Protein AF-A0A1E3X563-F1 (afdb_monomer)

pLDDT: mean 79.22, std 15.55, range [35.78, 96.56]

Mean predicted aligned error: 8.64 Å

Nearest PDB structures (foldseek):
  4w9r-assembly1_A  TM=2.642E-01  e=2.451E+00  Capno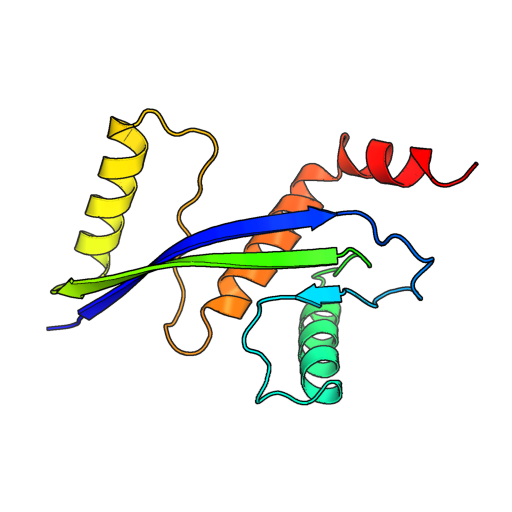cytophaga ochracea DSM 7271
  6xty-assembly1_2  TM=2.078E-01  e=5.716E+00  Homo sapiens
  6xtx-assembly1_2  TM=2.078E-01  e=7.917E+00  Homo sapiens

Foldseek 3Di:
DDKDKDWDWDKDKAADPDDDDFLAAAEAPPPCVVPDPVRVVVVSVVCVVVVQGDGRIYIHIDTPDMDMGPDDPVVVVVVVVVVCVVVVPPPDDDFDDDPVCVSVSVVSVVSVVCVVVPPPDVVVVVVVPPD

Sequence (131 aa):
MGDSVVRKGEVLVEKPSIILPPDSPQLEGFDFEDVSRHQQDMIINFLLVRGIGFPSLKYNNKTYSLDIFEGRLSKAIKKCSHELQKEENVTSGLVIGPEDCWQFSILIFVCMQILRSTDNDIKNLMNKGLK

Structure (mmCIF, N/CA/C/O backbone):
data_AF-A0A1E3X563-F1
#
_entry.id   AF-A0A1E3X563-F1
#
loop_
_atom_site.group_PDB
_atom_site.id
_atom_site.type_symbol
_atom_site.label_atom_id
_atom_site.label_alt_id
_atom_site.label_comp_id
_atom_site.label_asym_id
_atom_site.label_entity_id
_atom_site.label_seq_id
_atom_site.pdbx_PDB_ins_code
_atom_site.Cartn_x
_atom_site.Cartn_y
_atom_site.Cartn_z
_atom_site.occupancy
_atom_site.B_iso_or_equiv
_atom_site.auth_seq_id
_atom_site.auth_comp_id
_atom_site.auth_asym_id
_atom_site.auth_atom_id
_atom_site.pdbx_PDB_model_num
ATOM 1 N N . MET A 1 1 ? -19.766 -17.102 -7.256 1.00 52.06 1 MET A N 1
ATOM 2 C CA . MET A 1 1 ? -18.998 -17.195 -5.999 1.00 52.06 1 MET A CA 1
ATOM 3 C C . MET A 1 1 ? -17.649 -16.560 -6.261 1.00 52.06 1 MET A C 1
ATOM 5 O O . MET A 1 1 ? -17.271 -16.481 -7.421 1.00 52.06 1 MET A O 1
ATOM 9 N N . GLY A 1 2 ? -17.015 -15.998 -5.251 1.00 81.19 2 GLY A N 1
ATOM 10 C CA . GLY A 1 2 ? -15.723 -15.345 -5.388 1.00 81.19 2 GLY A CA 1
ATOM 11 C C . GLY A 1 2 ? -15.283 -14.968 -3.994 1.00 81.19 2 GLY A C 1
ATOM 12 O O . GLY A 1 2 ? -16.099 -14.403 -3.268 1.00 81.19 2 GLY A O 1
ATOM 13 N N . ASP A 1 3 ? -14.063 -15.338 -3.649 1.00 89.25 3 ASP A N 1
ATOM 14 C CA . ASP A 1 3 ? -13.454 -15.025 -2.366 1.00 89.25 3 ASP A CA 1
ATOM 15 C C . ASP A 1 3 ? -12.529 -13.826 -2.562 1.00 89.25 3 ASP A C 1
ATOM 17 O O . ASP A 1 3 ? -12.177 -13.461 -3.688 1.00 89.25 3 ASP A O 1
ATOM 21 N N . SER A 1 4 ? -12.222 -13.113 -1.489 1.00 93.12 4 SER A N 1
ATOM 22 C CA . SER A 1 4 ? -11.371 -11.927 -1.551 1.00 93.12 4 SER A CA 1
ATOM 23 C C . SER A 1 4 ? -10.383 -11.946 -0.405 1.00 93.12 4 SER A C 1
ATOM 25 O O . SER A 1 4 ? -10.775 -12.092 0.750 1.00 93.12 4 SER A O 1
ATOM 27 N N . VAL A 1 5 ? -9.106 -11.753 -0.716 1.00 94.75 5 VAL A N 1
ATOM 28 C CA . VAL A 1 5 ? -8.068 -11.655 0.307 1.00 94.75 5 VAL A CA 1
ATOM 29 C C . VAL A 1 5 ? -8.050 -10.242 0.879 1.00 94.75 5 VAL A C 1
ATOM 31 O O . VAL A 1 5 ? -7.893 -9.262 0.150 1.0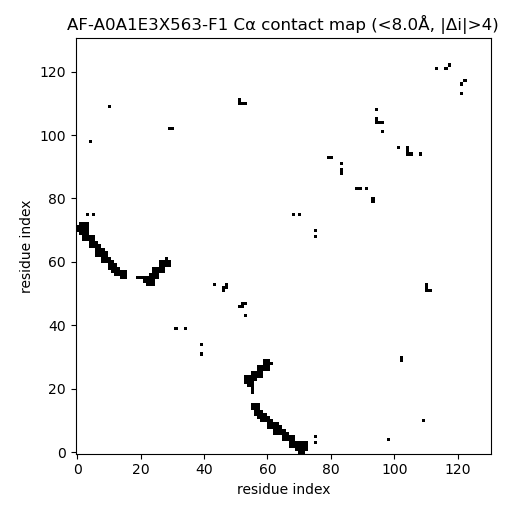0 94.75 5 VAL A O 1
ATOM 34 N N . VAL A 1 6 ? -8.193 -10.136 2.196 1.00 95.75 6 VAL A N 1
ATOM 35 C CA . VAL A 1 6 ? -8.126 -8.882 2.945 1.00 95.75 6 VAL A CA 1
ATOM 36 C C . VAL A 1 6 ? -6.820 -8.864 3.727 1.00 95.75 6 VAL A C 1
ATOM 38 O O . VAL A 1 6 ? -6.559 -9.746 4.540 1.00 95.75 6 VAL A O 1
ATOM 41 N N . ARG A 1 7 ? -5.993 -7.845 3.488 1.00 95.25 7 ARG A N 1
ATOM 42 C CA . ARG A 1 7 ? -4.720 -7.642 4.190 1.00 95.25 7 ARG A CA 1
ATOM 43 C C . ARG A 1 7 ? -4.809 -6.385 5.047 1.00 95.25 7 ARG A C 1
ATOM 45 O O . ARG A 1 7 ? -5.297 -5.360 4.572 1.00 95.25 7 ARG A O 1
ATOM 52 N N . LYS A 1 8 ? -4.339 -6.458 6.294 1.00 95.50 8 LYS A N 1
ATOM 53 C CA . LYS A 1 8 ? -4.145 -5.290 7.169 1.00 95.50 8 LYS A CA 1
ATOM 54 C C . LYS A 1 8 ? -2.652 -5.123 7.422 1.00 95.50 8 LYS A C 1
ATOM 56 O O . LYS A 1 8 ? -1.958 -6.105 7.679 1.00 95.50 8 LYS A O 1
ATOM 61 N N . GLY A 1 9 ? -2.159 -3.896 7.332 1.00 94.94 9 GLY A N 1
ATOM 62 C CA . GLY A 1 9 ? -0.731 -3.603 7.373 1.00 94.94 9 GLY A CA 1
ATOM 63 C C . GLY A 1 9 ? -0.446 -2.108 7.388 1.00 94.94 9 GLY A C 1
ATOM 64 O O . GLY A 1 9 ? -1.372 -1.296 7.413 1.00 94.94 9 GLY A O 1
ATOM 65 N N . GLU A 1 10 ? 0.834 -1.761 7.339 1.00 95.19 10 GLU A N 1
ATOM 66 C CA . GLU A 1 10 ? 1.306 -0.386 7.200 1.00 95.19 10 GLU A CA 1
ATOM 67 C C . GLU A 1 10 ? 2.429 -0.294 6.166 1.00 95.19 10 GLU A C 1
ATOM 69 O O . GLU A 1 10 ? 3.186 -1.245 5.963 1.00 95.19 10 GLU A O 1
ATOM 74 N N . VAL A 1 11 ? 2.564 0.884 5.558 1.00 93.56 11 VAL A N 1
ATOM 75 C CA . VAL A 1 11 ? 3.764 1.249 4.805 1.00 93.56 11 VAL A CA 1
ATOM 76 C C . VAL A 1 11 ? 4.374 2.479 5.446 1.00 93.56 11 VAL A C 1
ATOM 78 O O . VAL A 1 11 ? 3.770 3.553 5.442 1.00 93.56 11 VAL A O 1
ATOM 81 N N . LEU A 1 12 ? 5.583 2.320 5.972 1.00 91.50 12 LEU A N 1
ATOM 82 C CA . LEU A 1 12 ? 6.371 3.415 6.511 1.00 91.50 12 LEU A CA 1
ATOM 83 C C . LEU A 1 12 ? 7.292 3.961 5.415 1.00 91.50 12 LEU A C 1
ATOM 85 O O . LEU A 1 12 ? 8.028 3.200 4.785 1.00 91.50 12 LEU A O 1
ATOM 89 N N . VAL A 1 13 ? 7.235 5.275 5.185 1.00 88.69 13 VAL A N 1
ATOM 90 C CA . VAL A 1 13 ? 8.079 5.968 4.203 1.00 88.69 13 VAL A CA 1
ATOM 91 C C . VAL A 1 13 ? 9.024 6.917 4.919 1.00 88.69 13 VAL A C 1
ATOM 93 O O . VAL A 1 13 ? 8.588 7.839 5.607 1.00 88.69 13 VAL A O 1
ATOM 96 N N . GLU A 1 14 ? 10.322 6.715 4.727 1.00 86.69 14 GLU A N 1
ATOM 97 C CA . GLU A 1 14 ? 11.369 7.441 5.438 1.00 86.69 14 GLU A CA 1
ATOM 98 C C . GLU A 1 14 ? 12.462 7.937 4.497 1.00 86.69 14 GLU A C 1
ATOM 100 O O . GLU A 1 14 ? 12.676 7.424 3.395 1.00 86.69 14 GLU A O 1
ATOM 105 N N . LYS A 1 15 ? 13.203 8.945 4.958 1.00 81.00 15 LYS A N 1
ATOM 106 C CA . LYS A 1 15 ? 14.444 9.331 4.293 1.00 81.00 15 LYS A CA 1
ATOM 107 C C . LYS A 1 15 ? 15.499 8.239 4.488 1.00 81.00 15 LYS A C 1
ATOM 109 O O . LYS A 1 15 ? 15.661 7.757 5.609 1.00 81.00 15 LYS A O 1
ATOM 114 N N . PRO A 1 16 ? 16.261 7.892 3.443 1.00 73.81 16 PRO A N 1
ATOM 115 C CA . PRO A 1 16 ? 17.358 6.949 3.581 1.00 73.81 16 PRO A CA 1
ATOM 116 C C . PRO A 1 16 ? 18.475 7.551 4.447 1.00 73.81 16 PRO A C 1
ATOM 118 O O . PRO A 1 16 ? 18.771 8.742 4.362 1.00 73.81 16 PRO A O 1
ATOM 121 N N . SER A 1 17 ? 19.116 6.722 5.276 1.00 66.81 17 SER A N 1
ATOM 122 C CA . SER A 1 17 ? 20.233 7.142 6.143 1.00 66.81 17 SER A CA 1
ATOM 123 C C . SER A 1 17 ? 21.547 7.384 5.383 1.00 66.81 17 SER A C 1
ATOM 125 O O . SER A 1 17 ? 22.502 7.894 5.961 1.00 66.81 17 SER A O 1
ATOM 127 N N . ILE A 1 18 ? 21.605 7.018 4.099 1.00 70.62 18 ILE A N 1
ATOM 128 C CA . ILE A 1 18 ? 22.749 7.190 3.195 1.00 70.62 18 ILE A CA 1
ATOM 129 C C . ILE A 1 18 ? 22.254 7.941 1.953 1.00 70.62 18 ILE A C 1
ATOM 131 O O . ILE A 1 18 ? 21.118 7.736 1.525 1.00 70.62 18 ILE A O 1
ATOM 135 N N . ILE A 1 19 ? 23.093 8.806 1.373 1.00 65.44 19 ILE A N 1
ATOM 136 C CA . ILE A 1 19 ? 22.783 9.475 0.102 1.00 65.44 19 ILE A CA 1
ATOM 137 C C . ILE A 1 19 ? 22.638 8.403 -0.978 1.00 65.44 19 ILE A C 1
ATOM 139 O O . ILE A 1 19 ? 23.603 7.726 -1.332 1.00 65.44 19 ILE A O 1
ATOM 143 N N . LEU A 1 20 ? 21.420 8.254 -1.482 1.00 63.00 20 LEU A N 1
ATOM 144 C CA . LEU A 1 20 ? 21.108 7.353 -2.578 1.00 63.00 20 LEU A CA 1
ATOM 145 C C . LEU A 1 20 ? 21.263 8.087 -3.917 1.00 63.00 20 LEU A C 1
ATOM 147 O O . LEU A 1 20 ? 20.959 9.284 -3.989 1.00 63.00 20 LEU A O 1
ATOM 151 N N . PRO A 1 21 ? 21.698 7.398 -4.987 1.00 65.69 21 PRO A N 1
ATOM 152 C CA . PRO A 1 21 ? 21.556 7.917 -6.339 1.00 65.69 21 PRO A CA 1
ATOM 153 C C . PRO A 1 21 ? 20.104 8.355 -6.624 1.00 65.69 21 PRO A C 1
ATOM 155 O O . PRO A 1 21 ? 19.158 7.817 -6.027 1.00 65.69 21 PRO A O 1
ATOM 158 N N . PRO A 1 22 ? 19.889 9.321 -7.531 1.00 64.25 22 PRO A N 1
ATOM 159 C CA . PRO A 1 22 ? 18.550 9.628 -8.024 1.00 64.25 22 PRO A CA 1
ATOM 160 C C . PRO A 1 22 ? 17.837 8.352 -8.498 1.00 64.25 22 PRO A C 1
ATOM 162 O O . PRO A 1 22 ? 18.488 7.435 -8.995 1.00 64.25 22 PRO A O 1
ATOM 165 N N . ASP A 1 23 ? 16.521 8.293 -8.297 1.00 66.38 23 ASP A N 1
ATOM 166 C CA . ASP A 1 23 ? 15.649 7.209 -8.769 1.00 66.38 23 ASP A CA 1
ATOM 167 C C . ASP A 1 23 ? 15.985 5.805 -8.224 1.00 66.38 23 ASP A C 1
ATOM 169 O O . ASP A 1 23 ? 15.759 4.798 -8.890 1.00 66.38 23 ASP A O 1
ATOM 173 N N . SER A 1 24 ? 16.498 5.716 -6.989 1.00 73.62 24 SER A N 1
ATOM 174 C CA . SER A 1 24 ? 16.835 4.435 -6.338 1.00 73.62 24 SER A CA 1
ATOM 175 C C . SER A 1 24 ? 16.053 4.195 -5.034 1.00 73.62 24 SER A C 1
ATOM 177 O O . SER A 1 24 ? 16.622 4.221 -3.938 1.00 73.62 24 SER A O 1
ATOM 179 N N . PRO A 1 25 ? 14.725 3.975 -5.105 1.00 80.19 25 PRO A N 1
ATOM 180 C CA . PRO A 1 25 ? 13.918 3.681 -3.923 1.00 80.19 25 PRO A CA 1
ATOM 181 C C . PRO A 1 25 ? 14.350 2.362 -3.262 1.00 80.19 25 PRO A C 1
ATOM 183 O O . PRO A 1 25 ? 14.720 1.403 -3.936 1.00 80.19 25 PRO A O 1
ATOM 186 N N . GLN A 1 26 ? 14.281 2.302 -1.931 1.00 83.50 26 GLN A N 1
ATOM 187 C CA . GLN A 1 26 ? 14.542 1.076 -1.169 1.00 83.50 26 GLN A CA 1
ATOM 188 C C . GLN A 1 26 ? 13.208 0.451 -0.770 1.00 83.50 26 GLN A C 1
ATOM 190 O O . GLN A 1 26 ? 12.460 1.060 -0.007 1.00 83.50 26 GLN A O 1
ATOM 195 N N . LEU A 1 27 ? 12.903 -0.736 -1.295 1.00 85.00 27 LEU A N 1
ATOM 196 C CA . LEU A 1 27 ? 11.637 -1.436 -1.072 1.00 85.00 27 LEU A CA 1
ATOM 197 C C . LEU A 1 27 ? 11.875 -2.632 -0.139 1.00 85.00 27 LEU A C 1
ATOM 199 O O . LEU A 1 27 ? 12.364 -3.671 -0.568 1.00 85.00 27 LEU A O 1
ATOM 203 N N . GLU A 1 28 ? 11.547 -2.481 1.143 1.00 87.06 28 GLU A N 1
ATOM 204 C CA . GLU A 1 28 ? 11.633 -3.539 2.158 1.00 87.06 28 GLU A CA 1
ATOM 205 C C . GLU A 1 28 ? 10.244 -4.115 2.463 1.00 87.06 28 GLU A C 1
ATOM 207 O O . GLU A 1 28 ? 9.267 -3.369 2.554 1.00 87.06 28 GLU A O 1
ATOM 212 N N . GLY A 1 29 ? 10.146 -5.435 2.656 1.00 87.38 29 GLY A N 1
ATOM 213 C CA . GLY A 1 29 ? 8.877 -6.108 2.981 1.00 87.38 29 GLY A CA 1
ATOM 214 C C . GLY A 1 29 ? 7.862 -6.127 1.830 1.00 87.38 29 GLY A C 1
ATOM 215 O O . GLY A 1 29 ? 6.676 -6.407 2.016 1.00 87.38 29 GLY A O 1
ATOM 216 N N . PHE A 1 30 ? 8.319 -5.800 0.625 1.00 85.75 30 PHE A N 1
ATOM 217 C CA . PHE A 1 30 ? 7.622 -6.152 -0.596 1.00 85.75 30 PHE A CA 1
ATOM 218 C C . PHE A 1 30 ? 8.187 -7.488 -1.072 1.00 85.75 30 PHE A C 1
ATOM 220 O O . PHE A 1 30 ? 9.385 -7.590 -1.329 1.00 85.75 30 PHE A O 1
ATOM 227 N N . ASP A 1 31 ? 7.318 -8.483 -1.218 1.00 76.44 31 ASP A N 1
ATOM 228 C CA . ASP A 1 31 ? 7.631 -9.831 -1.708 1.00 76.44 31 ASP A CA 1
ATOM 229 C C . ASP A 1 31 ? 7.812 -9.818 -3.232 1.00 76.44 31 ASP A C 1
ATOM 231 O O . ASP A 1 31 ? 7.287 -10.639 -3.978 1.00 76.44 31 ASP A O 1
ATOM 235 N N . PHE A 1 32 ? 8.613 -8.870 -3.706 1.00 69.81 32 PHE A N 1
ATOM 236 C CA . PHE A 1 32 ? 9.222 -8.913 -5.023 1.00 69.81 32 PHE A CA 1
ATOM 237 C C . PHE A 1 32 ? 10.426 -9.869 -5.023 1.00 69.81 32 PHE A C 1
ATOM 239 O O . PHE A 1 32 ? 11.289 -9.737 -5.881 1.00 69.81 32 PHE A O 1
ATOM 246 N N . GLU A 1 33 ? 10.549 -10.781 -4.052 1.00 47.75 33 GLU A N 1
ATOM 247 C CA . GLU A 1 33 ? 11.733 -11.633 -3.878 1.00 47.75 33 GLU A CA 1
ATOM 248 C C . GLU A 1 33 ? 11.942 -12.618 -5.043 1.00 47.75 33 GLU A C 1
ATOM 250 O O . GLU A 1 33 ? 13.084 -12.938 -5.364 1.00 47.75 33 GLU A O 1
ATOM 255 N N . ASP A 1 34 ? 10.883 -12.977 -5.779 1.00 51.47 34 ASP A N 1
ATOM 256 C CA . ASP A 1 34 ? 10.978 -13.726 -7.048 1.00 51.47 34 ASP A CA 1
ATOM 257 C C . ASP A 1 34 ? 11.252 -12.829 -8.275 1.00 51.47 34 ASP A C 1
ATOM 259 O O . ASP A 1 34 ? 11.298 -13.284 -9.420 1.00 51.47 34 ASP A O 1
ATO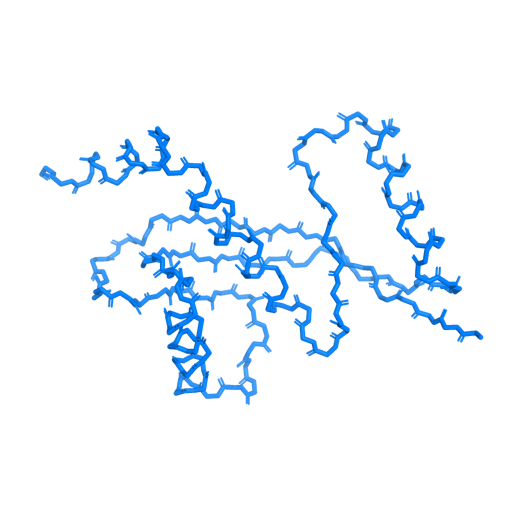M 263 N N . VAL A 1 35 ? 11.427 -11.527 -8.055 1.00 54.94 35 VAL A N 1
ATOM 264 C CA . VAL A 1 35 ? 11.513 -10.489 -9.080 1.00 54.94 35 VAL A CA 1
ATOM 265 C C . VAL A 1 35 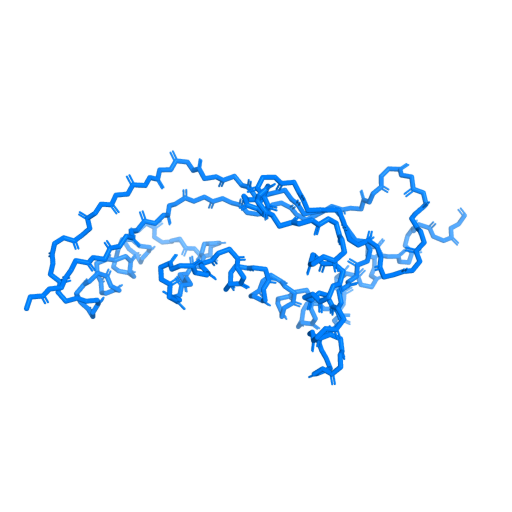? 12.907 -9.879 -8.973 1.00 54.94 35 VAL A C 1
ATOM 267 O O . VAL A 1 35 ? 13.228 -9.159 -8.028 1.00 54.94 35 VAL A O 1
ATOM 270 N N . SER A 1 36 ? 13.780 -10.199 -9.931 1.00 59.22 36 SER A N 1
ATOM 271 C CA . SER A 1 36 ? 15.173 -9.723 -9.910 1.00 59.22 36 SER A CA 1
ATOM 272 C C . SER A 1 36 ? 15.251 -8.196 -9.731 1.00 59.22 36 SER A C 1
ATOM 274 O O . SER A 1 36 ? 14.343 -7.474 -10.146 1.00 59.22 36 SER A O 1
ATOM 276 N N . ARG A 1 37 ? 16.359 -7.669 -9.183 1.00 63.44 37 ARG A N 1
ATOM 277 C CA . ARG A 1 37 ? 16.578 -6.210 -9.056 1.00 63.44 37 ARG A CA 1
ATOM 278 C C . ARG A 1 37 ? 16.309 -5.472 -10.380 1.00 63.44 37 ARG A C 1
ATOM 280 O O . ARG A 1 37 ? 15.651 -4.445 -10.388 1.00 63.44 37 ARG A O 1
ATOM 287 N N . HIS A 1 38 ? 16.689 -6.074 -11.508 1.00 61.91 38 HIS A N 1
ATOM 288 C CA . HIS A 1 38 ? 16.412 -5.561 -12.856 1.00 61.91 38 HIS A CA 1
ATOM 289 C C . HIS A 1 38 ? 14.927 -5.416 -13.193 1.00 61.91 38 HIS A C 1
ATOM 291 O O . HIS A 1 38 ? 14.533 -4.577 -13.996 1.00 61.91 38 HIS A O 1
AT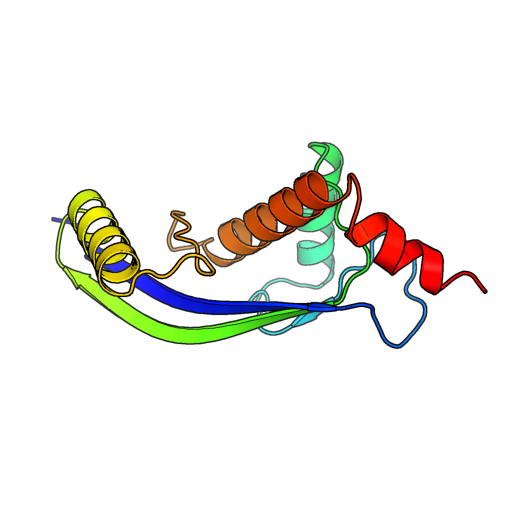OM 297 N N . GLN A 1 39 ? 14.101 -6.273 -12.623 1.00 63.91 39 GLN A N 1
ATOM 298 C CA . GLN A 1 39 ? 12.678 -6.345 -12.885 1.00 63.91 39 GLN A CA 1
ATOM 299 C C . GLN A 1 39 ? 11.935 -5.373 -11.954 1.00 63.91 39 GLN A C 1
ATOM 301 O O . GLN A 1 39 ? 11.021 -4.693 -12.412 1.00 63.91 39 GLN A O 1
ATOM 306 N N . GLN A 1 40 ? 12.429 -5.167 -10.725 1.00 67.38 40 GLN A N 1
ATOM 307 C CA . GLN A 1 40 ? 12.058 -4.016 -9.887 1.00 67.38 40 GLN A CA 1
ATOM 308 C C . GLN A 1 40 ? 12.398 -2.685 -10.582 1.00 67.38 40 GLN A C 1
ATOM 310 O O . GLN A 1 40 ? 11.526 -1.826 -10.712 1.00 67.38 40 GLN A O 1
ATOM 315 N N . ASP A 1 41 ? 13.612 -2.551 -11.128 1.00 70.94 41 ASP A N 1
ATOM 316 C CA . ASP A 1 41 ? 14.033 -1.380 -11.910 1.00 70.94 41 ASP A CA 1
ATOM 317 C C . ASP A 1 41 ? 13.151 -1.187 -13.154 1.00 70.94 41 ASP A C 1
ATOM 319 O O . ASP A 1 41 ? 12.766 -0.069 -13.487 1.00 70.94 41 ASP A O 1
ATOM 323 N N . MET A 1 42 ? 12.771 -2.273 -13.838 1.00 71.06 42 MET A N 1
ATOM 324 C CA . MET A 1 42 ? 11.844 -2.229 -14.973 1.00 71.06 42 MET A CA 1
ATOM 325 C C . MET A 1 42 ? 10.471 -1.694 -14.560 1.00 71.06 42 MET A C 1
ATOM 327 O O . MET A 1 42 ? 9.881 -0.907 -15.298 1.00 71.06 42 MET A O 1
ATOM 331 N N . ILE A 1 43 ? 9.961 -2.097 -13.396 1.00 71.50 43 ILE A N 1
ATOM 332 C CA . ILE A 1 43 ? 8.673 -1.628 -12.882 1.00 71.50 43 ILE A CA 1
ATOM 333 C C . ILE A 1 43 ? 8.745 -0.144 -12.523 1.00 71.50 43 ILE A C 1
ATOM 335 O O . ILE A 1 43 ? 7.868 0.623 -12.925 1.00 71.50 43 ILE A O 1
ATOM 339 N N . ILE A 1 44 ? 9.798 0.271 -11.817 1.00 72.62 44 ILE A N 1
ATOM 340 C CA . ILE A 1 44 ? 10.043 1.679 -11.490 1.00 72.62 44 ILE A CA 1
ATOM 341 C C . ILE A 1 44 ? 10.118 2.490 -12.787 1.00 72.62 44 ILE A C 1
ATOM 343 O O . ILE A 1 44 ? 9.371 3.451 -12.946 1.00 72.62 44 ILE A O 1
ATOM 347 N N . ASN A 1 45 ? 10.906 2.045 -13.768 1.00 72.88 45 ASN A N 1
ATOM 348 C CA . ASN A 1 45 ? 11.028 2.693 -15.074 1.00 72.88 45 ASN A CA 1
ATOM 349 C C . ASN A 1 45 ? 9.703 2.750 -15.843 1.00 72.88 45 ASN A C 1
ATOM 351 O O . ASN A 1 45 ? 9.370 3.777 -16.429 1.00 72.88 45 ASN A O 1
ATOM 355 N N . PHE A 1 46 ? 8.916 1.676 -15.835 1.00 73.56 46 PHE A N 1
ATOM 356 C CA . PHE A 1 46 ? 7.601 1.641 -16.473 1.00 73.56 46 PHE A CA 1
ATOM 357 C C . PHE A 1 46 ? 6.646 2.675 -15.874 1.00 73.56 46 PHE A C 1
ATOM 359 O O . PHE A 1 46 ? 5.906 3.341 -16.602 1.00 73.56 46 PHE A O 1
ATOM 366 N N . LEU A 1 47 ? 6.669 2.827 -14.552 1.00 71.00 47 LEU A N 1
ATOM 367 C CA . LEU A 1 47 ? 5.866 3.819 -13.854 1.00 71.00 47 LEU A CA 1
ATOM 368 C C . LEU A 1 47 ? 6.411 5.241 -14.086 1.00 71.00 47 LEU A C 1
ATOM 370 O O . LEU A 1 47 ? 5.621 6.141 -14.371 1.00 71.00 47 LEU A O 1
ATOM 374 N N . LEU A 1 48 ? 7.734 5.432 -14.109 1.00 70.06 48 LEU A N 1
ATOM 375 C CA . LEU A 1 48 ? 8.381 6.703 -14.462 1.00 70.06 48 LEU A CA 1
ATOM 376 C C . LEU A 1 48 ? 7.987 7.176 -15.868 1.00 70.06 48 LEU A C 1
ATOM 378 O O . LEU A 1 48 ? 7.581 8.325 -16.038 1.00 70.06 48 LEU A O 1
ATOM 382 N N . VAL A 1 49 ? 8.005 6.285 -16.866 1.00 71.88 49 VAL A N 1
ATOM 383 C CA . VAL A 1 49 ? 7.566 6.579 -18.247 1.00 71.88 49 VAL A CA 1
ATOM 384 C C . VAL A 1 49 ? 6.088 6.985 -18.307 1.00 71.88 49 VAL A C 1
ATOM 386 O O . VAL A 1 49 ? 5.676 7.727 -19.197 1.00 71.88 49 VAL A O 1
ATOM 389 N N . ARG A 1 50 ? 5.276 6.542 -17.343 1.00 67.25 50 ARG A N 1
ATOM 390 C CA . ARG A 1 50 ? 3.860 6.921 -17.195 1.00 67.25 50 ARG A CA 1
ATOM 391 C C . ARG A 1 50 ? 3.661 8.219 -16.402 1.00 67.25 50 ARG A C 1
ATOM 393 O O . ARG A 1 50 ? 2.521 8.572 -16.116 1.00 67.25 50 ARG A O 1
ATOM 400 N N . GLY A 1 51 ? 4.741 8.918 -16.051 1.00 66.94 51 GLY A N 1
ATOM 401 C CA . GLY A 1 51 ? 4.714 10.148 -15.258 1.00 66.94 51 GLY A CA 1
ATOM 402 C C . GLY A 1 51 ? 4.601 9.920 -13.749 1.00 66.94 51 GLY A C 1
ATOM 403 O O . GLY A 1 51 ? 4.344 10.869 -13.011 1.00 66.94 51 GLY A O 1
ATOM 404 N N . ILE A 1 52 ? 4.780 8.684 -13.272 1.00 68.31 52 ILE A N 1
ATOM 405 C CA . ILE A 1 52 ? 4.768 8.352 -11.845 1.00 68.31 52 ILE A CA 1
ATOM 406 C C . ILE A 1 52 ? 6.214 8.359 -11.342 1.00 68.31 52 ILE A C 1
ATOM 408 O O . ILE A 1 52 ? 6.955 7.398 -11.527 1.00 68.31 52 ILE A O 1
ATOM 412 N N . GLY A 1 53 ? 6.604 9.468 -10.710 1.00 67.19 53 GLY A N 1
ATOM 413 C CA . GLY A 1 53 ? 7.896 9.637 -10.042 1.00 67.19 53 GLY A CA 1
ATOM 414 C C . GLY A 1 53 ? 8.017 8.792 -8.773 1.00 67.19 53 GLY A C 1
ATOM 415 O O . GLY A 1 53 ? 7.164 8.899 -7.891 1.00 67.19 53 GLY A O 1
ATOM 416 N N . PHE A 1 54 ? 9.097 8.018 -8.649 1.00 71.12 54 PHE A N 1
ATOM 417 C CA . PHE A 1 54 ? 9.467 7.333 -7.408 1.00 71.12 54 PHE A CA 1
ATOM 418 C C . PHE A 1 54 ? 10.596 8.089 -6.711 1.00 71.12 54 PHE A C 1
ATOM 420 O O . PHE A 1 54 ? 11.746 7.979 -7.130 1.00 71.12 54 PHE A O 1
ATOM 427 N N . PRO A 1 55 ? 10.316 8.860 -5.647 1.00 72.25 55 PRO A N 1
ATOM 428 C CA . PRO A 1 55 ? 11.389 9.510 -4.916 1.00 72.25 55 PRO A CA 1
ATOM 429 C C . PRO A 1 55 ? 12.275 8.452 -4.245 1.00 72.25 55 PRO A C 1
ATOM 431 O O . PRO A 1 55 ? 11.758 7.443 -3.750 1.00 72.25 55 PRO A O 1
ATOM 434 N N . SER A 1 56 ? 13.590 8.712 -4.210 1.00 78.06 56 SER A N 1
ATOM 435 C CA . SER A 1 56 ? 14.613 7.897 -3.531 1.00 78.06 56 SER A CA 1
ATOM 436 C C . SER A 1 56 ? 14.417 7.917 -2.010 1.00 78.06 56 SER A C 1
ATOM 438 O O . SER A 1 56 ? 15.171 8.537 -1.258 1.00 78.06 56 SER A O 1
ATOM 440 N N . LEU A 1 57 ? 13.347 7.271 -1.563 1.00 83.81 57 LEU A N 1
ATOM 441 C CA . LEU A 1 57 ? 12.957 7.087 -0.175 1.00 83.81 57 LEU A CA 1
ATOM 442 C C . LEU A 1 57 ? 13.043 5.607 0.187 1.00 83.81 57 LEU A C 1
ATOM 444 O O . LEU A 1 57 ? 13.127 4.728 -0.677 1.00 83.81 57 LEU A O 1
ATOM 448 N N . LYS A 1 58 ? 13.027 5.348 1.488 1.00 85.81 58 LYS A N 1
ATOM 449 C CA . LYS A 1 58 ? 12.898 4.012 2.043 1.00 85.81 58 LYS A CA 1
ATOM 450 C C . LYS A 1 58 ? 11.423 3.722 2.289 1.00 85.81 58 LYS A C 1
ATOM 452 O O . LYS A 1 58 ? 10.767 4.487 2.985 1.00 85.81 58 LYS A O 1
ATOM 457 N N . TYR A 1 59 ? 10.925 2.629 1.727 1.00 88.06 59 TYR A N 1
ATOM 458 C CA . TYR A 1 59 ? 9.559 2.145 1.875 1.00 88.06 59 TYR A CA 1
ATOM 459 C C . TYR A 1 59 ? 9.618 0.801 2.588 1.00 88.06 59 TYR A C 1
ATOM 461 O O . TYR A 1 59 ? 10.228 -0.137 2.081 1.00 88.06 59 TYR A O 1
ATOM 469 N N . ASN A 1 60 ? 8.995 0.706 3.754 1.00 91.44 60 ASN A N 1
ATOM 470 C CA . ASN A 1 60 ? 8.937 -0.523 4.532 1.00 91.44 60 ASN A CA 1
ATOM 471 C C . ASN A 1 60 ? 7.477 -0.965 4.652 1.00 91.44 60 ASN A C 1
ATOM 473 O O . ASN A 1 60 ? 6.682 -0.312 5.328 1.00 91.44 60 ASN A O 1
ATOM 477 N N . ASN A 1 61 ? 7.128 -2.032 3.937 1.00 93.38 61 ASN A N 1
ATOM 478 C CA . ASN A 1 61 ? 5.797 -2.618 3.924 1.00 93.38 61 ASN A CA 1
ATOM 479 C C . ASN A 1 61 ? 5.711 -3.752 4.947 1.00 93.38 61 ASN A C 1
ATOM 481 O O . ASN A 1 61 ? 6.455 -4.727 4.872 1.00 93.38 61 ASN A O 1
ATOM 485 N N . LYS A 1 62 ? 4.769 -3.652 5.885 1.00 94.75 62 LYS A N 1
ATOM 486 C CA . LYS A 1 62 ? 4.517 -4.686 6.890 1.00 94.75 62 LYS A CA 1
ATOM 487 C C . LYS A 1 62 ? 3.075 -5.140 6.805 1.00 94.75 62 LYS A C 1
ATOM 489 O O . LYS A 1 62 ? 2.155 -4.336 6.932 1.00 94.75 62 LYS A O 1
ATOM 494 N N . THR A 1 63 ? 2.881 -6.445 6.661 1.00 93.56 63 THR A N 1
ATOM 495 C CA . THR A 1 63 ? 1.558 -7.068 6.764 1.00 93.56 63 THR A CA 1
ATOM 496 C C . THR A 1 63 ? 1.379 -7.624 8.172 1.00 93.56 63 THR A C 1
ATOM 498 O O . THR A 1 63 ? 2.206 -8.396 8.647 1.00 93.56 63 THR A O 1
ATOM 501 N N . TYR A 1 64 ? 0.300 -7.228 8.843 1.00 92.62 64 TYR A N 1
ATOM 502 C CA . TYR A 1 64 ? -0.041 -7.656 10.202 1.00 92.62 64 TYR A CA 1
ATOM 503 C C . TYR A 1 64 ? -0.991 -8.840 10.215 1.00 92.62 64 TYR A C 1
ATOM 505 O O . TYR A 1 64 ? -0.883 -9.724 11.061 1.00 92.62 64 TYR A O 1
ATOM 513 N N . SER A 1 65 ? -1.943 -8.846 9.285 1.00 94.31 65 SER A N 1
ATOM 514 C CA . SER A 1 65 ? -2.883 -9.943 9.132 1.00 94.31 65 SER A CA 1
ATOM 515 C C . SER A 1 65 ? -3.298 -10.125 7.680 1.00 94.31 65 SER A C 1
ATOM 517 O O . SER A 1 65 ? -3.318 -9.184 6.880 1.00 94.31 65 SER A O 1
ATOM 519 N N . LEU A 1 66 ? -3.643 -11.368 7.368 1.00 93.88 66 LEU A N 1
ATOM 520 C CA . LEU A 1 66 ? -4.214 -11.802 6.107 1.00 93.88 66 LEU A CA 1
ATOM 521 C C . LEU A 1 66 ? -5.444 -12.644 6.439 1.00 93.88 66 LEU A C 1
ATOM 523 O O . LEU A 1 66 ? -5.360 -13.563 7.250 1.00 93.88 66 LEU A O 1
ATOM 527 N N . ASP A 1 67 ? -6.571 -12.301 5.832 1.00 93.75 67 ASP A N 1
ATOM 528 C CA . ASP A 1 67 ? -7.853 -12.973 6.023 1.00 93.75 67 ASP A CA 1
ATOM 529 C C . ASP A 1 67 ? -8.509 -13.243 4.664 1.00 93.75 67 ASP A C 1
ATOM 531 O O . ASP A 1 67 ? -8.277 -12.516 3.692 1.00 93.75 67 ASP A O 1
ATOM 535 N N . ILE A 1 68 ? -9.335 -14.284 4.593 1.00 94.81 68 ILE A N 1
ATOM 536 C CA . ILE A 1 68 ? -10.115 -14.627 3.404 1.00 94.81 68 ILE A CA 1
ATOM 537 C C . ILE A 1 68 ? -11.565 -14.260 3.685 1.00 94.81 68 ILE A C 1
ATOM 539 O O . ILE A 1 68 ? -12.241 -14.848 4.525 1.00 94.81 68 ILE A O 1
ATOM 543 N N . PHE A 1 69 ? -12.064 -13.273 2.949 1.00 94.44 69 PHE A N 1
ATOM 544 C CA . PHE A 1 69 ? -13.468 -12.919 2.978 1.00 94.44 69 PHE A CA 1
ATOM 545 C C . PHE A 1 69 ? -14.233 -13.744 1.945 1.00 94.44 69 PHE A C 1
ATOM 547 O O . PHE A 1 69 ? -14.088 -13.540 0.738 1.00 94.44 69 PHE A O 1
ATOM 554 N N . GLU A 1 70 ? -15.095 -14.635 2.426 1.00 93.88 70 GLU A N 1
ATOM 555 C CA . GLU A 1 70 ? -15.992 -15.407 1.573 1.00 93.88 70 GLU A CA 1
ATOM 556 C C . GLU A 1 70 ? -17.133 -14.530 1.036 1.00 93.88 70 GLU A C 1
ATOM 558 O O . GLU A 1 70 ? -17.953 -13.966 1.773 1.00 93.88 70 GLU A O 1
ATOM 563 N N . GLY A 1 71 ? -17.224 -14.441 -0.290 1.00 91.88 71 GLY A N 1
ATOM 564 C CA . GLY A 1 71 ? -18.281 -13.720 -0.985 1.00 91.88 71 GLY A CA 1
ATOM 565 C C . GLY A 1 71 ? -17.806 -12.490 -1.753 1.00 91.88 71 GLY A C 1
ATOM 566 O O . GLY A 1 71 ? -16.646 -12.106 -1.770 1.00 91.88 71 GLY A O 1
ATOM 567 N N . ARG A 1 72 ? -18.758 -11.851 -2.445 1.00 92.38 72 ARG A N 1
ATOM 568 C CA . ARG A 1 72 ? -18.463 -10.808 -3.443 1.00 92.38 72 ARG A CA 1
ATOM 569 C C . ARG A 1 72 ? -17.555 -9.707 -2.878 1.00 92.38 72 ARG A C 1
ATOM 571 O O . ARG A 1 72 ? -17.876 -9.146 -1.833 1.00 92.38 72 ARG A O 1
ATOM 578 N N . LEU A 1 73 ? -16.563 -9.285 -3.664 1.00 93.00 73 LEU A N 1
ATOM 579 C CA . LEU A 1 73 ? -15.673 -8.150 -3.377 1.00 93.00 73 LEU A CA 1
ATOM 580 C C . LEU A 1 73 ? -16.418 -6.903 -2.869 1.00 93.00 73 LEU A C 1
ATOM 582 O O . LEU A 1 73 ? -15.994 -6.257 -1.918 1.00 93.00 73 LEU A O 1
ATOM 586 N N . SER A 1 74 ? -17.585 -6.587 -3.439 1.00 94.31 74 SER A N 1
ATOM 587 C CA . SER A 1 74 ? -18.396 -5.444 -2.997 1.00 94.31 74 SER A CA 1
ATOM 588 C C . SER A 1 74 ? -18.894 -5.554 -1.552 1.00 94.31 74 SER A C 1
ATOM 590 O O . SER A 1 74 ? -19.096 -4.532 -0.899 1.00 94.31 74 SER A O 1
ATOM 592 N N . LYS A 1 75 ? -19.093 -6.771 -1.035 1.00 95.19 75 LYS A N 1
ATOM 593 C CA . LYS A 1 75 ? -19.403 -7.008 0.380 1.00 95.19 75 LYS A CA 1
ATOM 594 C C . LYS A 1 75 ? -18.157 -6.867 1.254 1.00 95.19 75 LYS A C 1
ATOM 596 O O . LYS A 1 75 ? -18.276 -6.263 2.315 1.00 95.19 75 LYS A O 1
ATOM 601 N N . ALA A 1 76 ? -16.997 -7.341 0.794 1.00 95.06 76 ALA A N 1
ATOM 602 C CA . ALA A 1 76 ? -15.724 -7.151 1.493 1.00 95.06 76 ALA A CA 1
ATOM 603 C C . ALA A 1 76 ? -15.415 -5.655 1.669 1.00 95.06 76 ALA A C 1
ATOM 605 O O . ALA A 1 76 ? -15.215 -5.196 2.788 1.00 95.06 76 ALA A O 1
ATOM 606 N N . ILE A 1 77 ? -15.514 -4.874 0.585 1.00 95.94 77 ILE A N 1
ATOM 607 C CA . ILE A 1 77 ? -15.320 -3.415 0.602 1.00 95.94 77 ILE A CA 1
ATOM 608 C C . ILE A 1 77 ? -16.260 -2.761 1.617 1.00 95.94 77 ILE A C 1
ATOM 610 O O . ILE A 1 77 ? -15.810 -2.015 2.479 1.00 95.94 77 ILE A O 1
ATOM 614 N N . LYS A 1 78 ? -17.562 -3.078 1.562 1.00 96.44 78 LYS A N 1
ATOM 615 C CA . LYS A 1 78 ? -18.547 -2.528 2.505 1.00 96.44 78 LYS A CA 1
ATOM 616 C C . LYS A 1 78 ? -18.222 -2.877 3.956 1.00 96.44 78 LYS A C 1
ATOM 618 O O . LYS A 1 78 ? -18.343 -2.004 4.809 1.00 96.44 78 LYS A O 1
ATOM 623 N N . LYS A 1 79 ? -17.817 -4.121 4.233 1.00 95.62 79 LYS A N 1
ATOM 624 C CA . LYS A 1 79 ? -17.419 -4.561 5.576 1.00 95.62 79 LYS A CA 1
ATOM 625 C C . LYS A 1 79 ? -16.209 -3.764 6.066 1.00 95.62 79 LYS A C 1
ATOM 627 O O . LYS A 1 79 ? -16.299 -3.149 7.121 1.00 95.62 79 LYS A O 1
ATOM 632 N N . CYS A 1 80 ? -15.131 -3.704 5.284 1.00 95.12 80 CYS A N 1
ATOM 633 C CA . CYS A 1 80 ? -13.916 -2.977 5.658 1.00 95.12 80 CYS A CA 1
ATOM 634 C C . CYS A 1 80 ? -14.171 -1.475 5.844 1.00 95.12 80 CYS A C 1
ATOM 636 O O . CYS A 1 80 ? -13.724 -0.895 6.828 1.00 95.12 80 CYS A O 1
ATOM 638 N N . SER A 1 81 ? -14.931 -0.838 4.948 1.00 95.38 81 SER A N 1
ATOM 639 C CA . SER A 1 81 ? -15.301 0.573 5.103 1.00 95.38 81 SER A CA 1
ATOM 640 C C . SER A 1 81 ? -16.144 0.817 6.356 1.00 95.38 81 SER A C 1
ATOM 642 O O . SER A 1 81 ? -15.944 1.820 7.033 1.00 95.38 81 SER A O 1
ATOM 644 N N . HIS A 1 82 ? -17.069 -0.090 6.679 1.00 96.12 82 HIS A N 1
ATOM 645 C CA . HIS A 1 82 ? -17.882 0.020 7.887 1.00 96.12 82 HIS A CA 1
ATOM 646 C C . HIS A 1 82 ? -17.052 -0.159 9.166 1.00 96.12 82 HIS A C 1
ATOM 648 O O . HIS A 1 82 ? -17.273 0.572 10.125 1.00 96.12 82 HIS A O 1
ATOM 654 N N . GLU A 1 83 ? -16.084 -1.083 9.178 1.00 95.12 83 GLU A N 1
ATOM 655 C CA . GLU A 1 83 ? -15.132 -1.242 10.288 1.00 95.12 83 GLU A CA 1
ATOM 656 C C . GLU A 1 83 ? -14.350 0.055 10.534 1.00 95.12 83 GLU A C 1
ATOM 658 O O . GLU A 1 83 ? -14.377 0.574 11.647 1.00 95.12 83 GLU A O 1
ATOM 663 N N . LEU A 1 84 ? -13.764 0.642 9.483 1.00 94.69 84 LEU A N 1
ATOM 664 C CA . LEU A 1 84 ? -13.031 1.911 9.586 1.00 94.69 84 LEU A CA 1
ATOM 665 C C . LEU A 1 84 ? -13.913 3.058 10.104 1.00 94.69 84 LEU A C 1
ATOM 667 O O . LEU A 1 84 ? -13.481 3.834 10.950 1.00 94.69 84 LEU A O 1
ATOM 671 N N . GLN A 1 85 ? -15.158 3.156 9.626 1.00 95.00 85 GLN A N 1
ATOM 672 C CA . GLN A 1 85 ? -16.110 4.172 10.090 1.00 95.00 85 GLN A CA 1
ATOM 673 C C . GLN A 1 85 ? -16.496 3.980 11.557 1.00 95.00 85 GLN A C 1
ATOM 675 O O . GLN A 1 85 ? -16.565 4.952 12.302 1.00 95.00 85 GLN A O 1
ATOM 680 N N . LYS A 1 86 ? -16.754 2.736 11.972 1.00 96.56 86 LYS A N 1
ATOM 681 C CA . LYS A 1 86 ? -17.123 2.396 13.350 1.00 96.56 86 LYS A CA 1
ATOM 682 C C . LYS A 1 86 ? -15.995 2.706 14.335 1.00 96.56 86 LYS A C 1
ATOM 684 O O . LYS A 1 86 ? -16.269 3.072 15.471 1.00 96.56 86 LYS A O 1
ATOM 689 N N . GLU A 1 87 ? -14.751 2.539 13.903 1.00 96.00 87 GLU A N 1
ATOM 690 C CA . GLU A 1 87 ? -13.551 2.871 14.677 1.00 96.00 87 GLU A CA 1
ATOM 691 C C . GLU A 1 87 ? -13.201 4.369 14.633 1.00 96.00 87 GLU A C 1
ATOM 693 O O . GLU A 1 87 ? -12.197 4.763 15.218 1.00 96.00 87 GLU A O 1
ATOM 698 N N . GLU A 1 88 ? -13.988 5.197 13.928 1.00 92.88 88 GLU A N 1
ATOM 699 C CA . GLU A 1 88 ? -13.676 6.608 13.642 1.00 92.88 88 GLU A CA 1
ATOM 700 C C . GLU A 1 88 ? -12.252 6.790 13.075 1.00 92.88 88 GLU A C 1
ATOM 702 O O . GLU A 1 88 ? -11.566 7.788 13.307 1.00 92.88 88 GLU A O 1
ATOM 707 N N . ASN A 1 89 ? -11.786 5.798 12.313 1.00 90.44 89 ASN A N 1
ATOM 708 C CA . ASN A 1 89 ? -10.418 5.736 11.830 1.00 90.44 89 ASN A CA 1
ATOM 709 C C . ASN A 1 89 ? -10.239 6.658 10.617 1.00 90.44 89 ASN A C 1
ATOM 711 O O . ASN A 1 89 ? -10.669 6.353 9.505 1.00 90.44 89 ASN A O 1
ATOM 715 N N . VAL A 1 90 ? -9.575 7.792 10.848 1.00 88.69 90 VAL A N 1
ATOM 716 C CA . VAL A 1 90 ? -9.270 8.809 9.826 1.00 88.69 90 VAL A CA 1
ATOM 717 C C . VAL A 1 90 ? -7.854 8.702 9.251 1.00 88.69 90 VAL A C 1
ATOM 719 O O . VAL A 1 90 ? -7.494 9.468 8.360 1.00 88.69 90 VAL A O 1
ATOM 722 N N . THR A 1 91 ? -7.033 7.784 9.764 1.00 87.88 91 THR A N 1
ATOM 723 C CA . THR A 1 91 ? -5.609 7.657 9.405 1.00 87.88 91 THR A CA 1
ATOM 724 C C . THR A 1 91 ? -5.320 6.463 8.502 1.00 87.88 91 THR A C 1
ATOM 726 O O . THR A 1 91 ? -4.256 6.399 7.892 1.00 87.88 91 THR A O 1
ATOM 729 N N . SER A 1 92 ? -6.261 5.527 8.388 1.00 91.56 92 SER A N 1
ATOM 730 C CA . SER A 1 92 ? -6.136 4.326 7.564 1.00 91.56 92 SER A CA 1
ATOM 731 C C . SER A 1 92 ? -6.938 4.449 6.271 1.00 91.56 92 SER A C 1
ATOM 733 O O . SER A 1 92 ? -8.042 4.989 6.244 1.00 91.56 92 SER A O 1
ATOM 735 N N . GLY A 1 93 ? -6.380 3.919 5.184 1.00 90.62 93 GLY A N 1
ATOM 736 C CA . GLY A 1 93 ? -7.041 3.837 3.883 1.00 90.62 93 GLY A CA 1
ATOM 737 C C . GLY A 1 93 ? -7.426 2.406 3.515 1.00 90.62 93 GLY A C 1
ATOM 738 O O . GLY A 1 93 ? -6.869 1.444 4.038 1.00 90.62 93 GLY A O 1
ATOM 739 N N . LEU A 1 94 ? -8.354 2.272 2.567 1.00 94.62 94 LEU A N 1
ATOM 740 C CA . LEU A 1 94 ? -8.684 1.001 1.923 1.00 94.62 94 LEU A CA 1
ATOM 741 C C . LEU A 1 94 ? -8.217 1.043 0.464 1.00 94.62 94 LEU A C 1
ATOM 743 O O . LEU A 1 94 ? -8.688 1.875 -0.311 1.00 94.62 94 LEU A O 1
ATOM 747 N N . VAL A 1 95 ? -7.320 0.132 0.092 1.00 95.12 95 VAL A N 1
ATOM 748 C CA . VAL A 1 95 ? -6.830 -0.029 -1.285 1.00 95.12 95 VAL A CA 1
ATOM 749 C C . VAL A 1 95 ? -7.415 -1.311 -1.867 1.00 95.12 95 VAL A C 1
ATOM 751 O O . VAL A 1 95 ? -7.381 -2.360 -1.228 1.00 95.12 95 VAL A O 1
ATOM 754 N N . ILE A 1 96 ? -7.966 -1.223 -3.078 1.00 94.88 96 ILE A N 1
ATOM 755 C CA . ILE A 1 96 ? -8.544 -2.356 -3.809 1.00 94.88 96 ILE A CA 1
ATOM 756 C C . ILE A 1 96 ? -7.663 -2.609 -5.027 1.00 94.88 96 ILE A C 1
ATOM 758 O O . ILE A 1 96 ? -7.391 -1.684 -5.791 1.00 94.88 96 ILE A O 1
ATOM 762 N N . GLY A 1 97 ? -7.245 -3.855 -5.224 1.00 90.56 97 GLY A N 1
ATOM 763 C CA . GLY A 1 97 ? -6.409 -4.244 -6.352 1.00 90.56 97 GLY A CA 1
ATOM 764 C C . GLY A 1 97 ? -6.498 -5.741 -6.642 1.00 90.56 97 GLY A C 1
ATOM 765 O O . GLY A 1 97 ? -7.142 -6.471 -5.883 1.00 90.56 97 GLY A O 1
ATOM 766 N N . PRO A 1 98 ? -5.888 -6.201 -7.745 1.00 88.50 98 PRO A N 1
ATOM 767 C CA . PRO A 1 98 ? -5.825 -7.620 -8.072 1.00 88.50 98 PRO A CA 1
ATOM 768 C C . PRO A 1 98 ? -4.988 -8.386 -7.043 1.00 88.50 98 PRO A C 1
ATOM 770 O O . PRO A 1 98 ? -4.033 -7.845 -6.485 1.00 88.50 98 PRO A O 1
ATOM 773 N N . GLU A 1 99 ? -5.337 -9.651 -6.812 1.00 86.31 99 GLU A N 1
ATOM 774 C CA . GLU A 1 99 ? -4.662 -10.497 -5.824 1.00 86.31 99 GLU A CA 1
ATOM 775 C C . GLU A 1 99 ? -3.188 -10.729 -6.174 1.00 86.31 99 GLU A C 1
ATOM 777 O O . GLU A 1 99 ? -2.327 -10.528 -5.321 1.00 86.31 99 GLU A O 1
ATOM 782 N N . ASP A 1 100 ? -2.896 -11.045 -7.437 1.00 82.81 100 ASP A N 1
ATOM 783 C CA . ASP A 1 100 ? -1.546 -11.390 -7.907 1.00 82.81 100 ASP A CA 1
ATOM 784 C C . ASP A 1 100 ? -0.551 -10.221 -7.826 1.00 82.81 100 ASP A C 1
ATOM 786 O O . ASP A 1 100 ? 0.660 -10.419 -7.793 1.00 82.81 100 ASP A O 1
ATOM 790 N N . CYS A 1 101 ? -1.045 -8.980 -7.827 1.00 81.81 101 CYS A N 1
ATOM 791 C CA . CYS A 1 101 ? -0.224 -7.776 -7.956 1.00 81.81 101 CYS A CA 1
ATOM 792 C C . CYS A 1 101 ? -0.577 -6.707 -6.904 1.00 81.81 101 CYS A C 1
ATOM 794 O O . CYS A 1 101 ? -0.398 -5.502 -7.110 1.00 81.81 101 CYS A O 1
ATOM 796 N N . TRP A 1 102 ? -1.063 -7.143 -5.738 1.00 88.88 102 TRP A N 1
ATOM 797 C CA . TRP A 1 102 ? -1.537 -6.258 -4.672 1.00 88.88 102 TRP A CA 1
ATOM 798 C C . TRP A 1 102 ? -0.449 -5.300 -4.156 1.00 88.88 102 TRP A C 1
ATOM 800 O O . TRP A 1 102 ? -0.727 -4.122 -3.929 1.00 88.88 102 TRP A O 1
ATOM 810 N N . GLN A 1 103 ? 0.802 -5.762 -4.046 1.00 88.12 103 GLN A N 1
ATOM 811 C CA . GLN A 1 103 ? 1.949 -4.953 -3.604 1.00 88.12 103 GLN A CA 1
ATOM 812 C C . GLN A 1 103 ? 2.201 -3.745 -4.515 1.00 88.12 103 GLN A C 1
ATOM 814 O O . GLN A 1 103 ? 2.539 -2.666 -4.027 1.00 88.12 103 GLN A O 1
ATOM 819 N N . PHE A 1 104 ? 1.935 -3.871 -5.820 1.00 84.81 104 PHE A N 1
ATOM 820 C CA . PHE A 1 104 ? 1.998 -2.741 -6.751 1.00 84.81 104 PHE A CA 1
ATOM 821 C C . PHE A 1 104 ? 0.895 -1.720 -6.500 1.00 84.81 104 PHE A C 1
ATOM 823 O O . PHE A 1 104 ? 1.143 -0.521 -6.582 1.00 84.81 104 PHE A O 1
ATOM 830 N N . SER A 1 105 ? -0.309 -2.178 -6.158 1.00 89.25 105 SER A N 1
ATOM 831 C CA . SER A 1 105 ? -1.430 -1.287 -5.837 1.00 89.25 105 SER A CA 1
ATOM 832 C C . SER A 1 105 ? -1.106 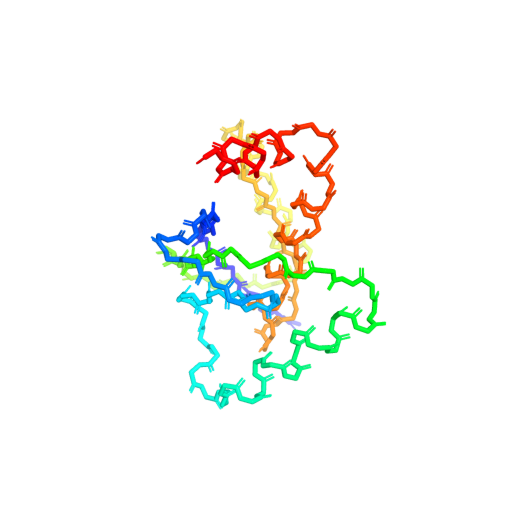-0.417 -4.620 1.00 89.25 105 SER A C 1
ATOM 834 O O . SE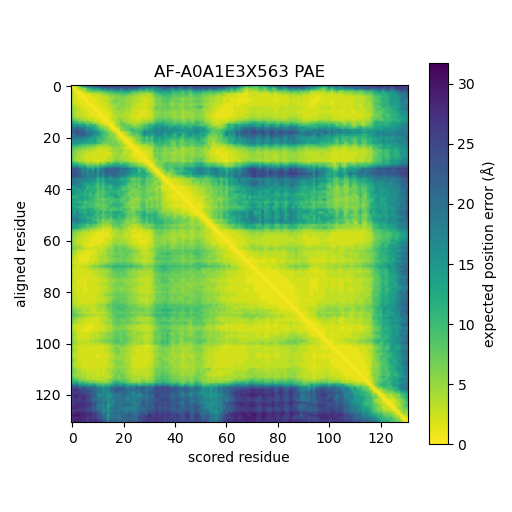R A 1 105 ? -1.372 0.784 -4.628 1.00 89.25 105 SER A O 1
ATOM 836 N N . ILE A 1 106 ? -0.467 -1.009 -3.607 1.00 91.19 106 ILE A N 1
ATOM 837 C CA . ILE A 1 106 ? 0.021 -0.291 -2.425 1.00 91.19 106 ILE A CA 1
ATOM 838 C C . ILE A 1 106 ? 1.114 0.709 -2.803 1.00 91.19 106 ILE A C 1
ATOM 840 O O . ILE A 1 106 ? 1.026 1.880 -2.438 1.00 91.19 106 ILE A O 1
ATOM 844 N N . LEU A 1 107 ? 2.115 0.273 -3.567 1.00 86.19 107 LEU A N 1
ATOM 845 C CA . LEU A 1 107 ? 3.239 1.113 -3.967 1.00 86.19 107 LEU A CA 1
ATOM 846 C C . LEU A 1 107 ? 2.785 2.337 -4.786 1.00 86.19 107 LEU A C 1
ATOM 848 O O . LEU A 1 107 ? 3.161 3.468 -4.479 1.00 86.19 107 LEU A O 1
ATOM 852 N N . ILE A 1 108 ? 1.913 2.129 -5.778 1.00 85.12 108 ILE A N 1
ATOM 853 C CA . ILE A 1 108 ? 1.325 3.204 -6.591 1.00 85.12 108 ILE A CA 1
ATOM 854 C C . ILE A 1 108 ? 0.528 4.165 -5.706 1.00 85.12 108 ILE A C 1
ATOM 856 O O . ILE A 1 108 ? 0.698 5.378 -5.821 1.00 85.12 108 ILE A O 1
ATOM 860 N N . PHE A 1 109 ? -0.312 3.642 -4.806 1.00 88.19 109 PHE A N 1
ATOM 861 C CA . PHE A 1 109 ? -1.097 4.469 -3.892 1.00 88.19 109 PHE A CA 1
ATOM 862 C C . PHE A 1 109 ? -0.199 5.355 -3.022 1.00 88.19 109 PHE A C 1
ATOM 864 O O . PHE A 1 109 ? -0.402 6.566 -2.975 1.00 88.19 109 PHE A O 1
ATOM 871 N N . VAL A 1 110 ? 0.826 4.783 -2.388 1.00 87.94 110 VAL A N 1
ATOM 872 C CA . VAL A 1 110 ? 1.764 5.529 -1.538 1.00 87.94 110 VAL A CA 1
ATOM 873 C C . VAL A 1 110 ? 2.470 6.627 -2.332 1.00 87.94 110 VAL A C 1
ATOM 875 O O . VAL A 1 110 ? 2.528 7.768 -1.875 1.00 87.94 110 VAL A O 1
ATOM 878 N N . CYS A 1 111 ? 2.935 6.341 -3.548 1.00 79.75 111 CYS A N 1
ATOM 879 C CA . CYS A 1 111 ? 3.561 7.353 -4.396 1.00 79.75 111 CYS A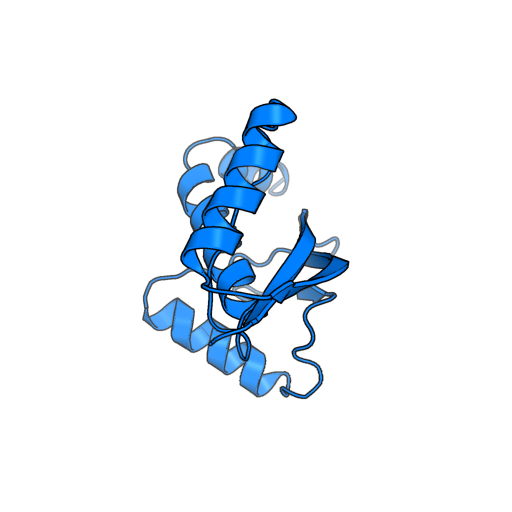 CA 1
ATOM 880 C C . CYS A 1 111 ? 2.594 8.459 -4.814 1.00 79.75 111 CYS A C 1
ATOM 882 O O . CYS A 1 111 ? 2.955 9.632 -4.757 1.00 79.75 111 CYS A O 1
ATOM 884 N N . MET A 1 112 ? 1.347 8.129 -5.154 1.00 81.44 112 MET A N 1
ATOM 885 C CA . MET A 1 112 ? 0.322 9.142 -5.414 1.00 81.44 112 MET A CA 1
ATOM 886 C C . MET A 1 112 ? 0.060 10.012 -4.182 1.00 81.44 112 MET A C 1
ATOM 888 O O . MET A 1 112 ? -0.091 11.224 -4.316 1.00 81.44 112 MET A O 1
ATOM 892 N N . GLN A 1 113 ? 0.037 9.426 -2.983 1.00 82.62 113 GLN A N 1
ATOM 893 C CA . GLN A 1 113 ? -0.117 10.180 -1.740 1.00 82.62 113 GLN A CA 1
ATOM 894 C C . GLN A 1 113 ? 1.084 11.095 -1.489 1.00 82.62 113 GLN A C 1
ATOM 896 O O . GLN A 1 113 ? 0.891 12.258 -1.156 1.00 82.62 113 GLN A O 1
ATOM 901 N N . ILE A 1 114 ? 2.309 10.624 -1.724 1.00 78.44 114 ILE A N 1
ATOM 902 C CA . ILE A 1 114 ? 3.524 11.444 -1.634 1.00 78.44 114 ILE A CA 1
ATOM 903 C C . ILE A 1 114 ? 3.460 12.619 -2.613 1.00 78.44 114 ILE A C 1
ATOM 905 O O . ILE A 1 114 ? 3.693 13.752 -2.194 1.00 78.44 114 ILE A O 1
ATOM 909 N N . LEU A 1 115 ? 3.096 12.367 -3.877 1.00 72.75 115 LEU A N 1
ATOM 910 C CA . LEU A 1 115 ? 2.974 13.379 -4.935 1.00 72.75 115 LEU A CA 1
ATOM 911 C C . LEU A 1 115 ? 1.883 14.421 -4.634 1.00 72.75 115 LEU A C 1
ATOM 913 O O . LEU A 1 115 ? 2.068 15.611 -4.870 1.00 72.75 115 LEU A O 1
ATOM 917 N N . ARG A 1 116 ? 0.749 13.998 -4.068 1.00 72.50 116 ARG A N 1
ATOM 918 C CA . ARG A 1 116 ? -0.329 14.912 -3.652 1.00 72.50 116 ARG A CA 1
ATOM 919 C C . ARG A 1 116 ? 0.023 15.701 -2.393 1.00 72.50 116 ARG A C 1
ATOM 921 O O . ARG A 1 116 ? -0.387 16.847 -2.261 1.00 72.50 116 ARG A O 1
ATOM 928 N N . SER A 1 117 ? 0.799 15.111 -1.488 1.00 64.50 117 SER A N 1
ATOM 929 C CA . SER A 1 117 ? 1.278 15.759 -0.262 1.00 64.50 117 SER A CA 1
ATOM 930 C C . SER A 1 117 ? 2.529 16.626 -0.480 1.00 64.50 117 SER A C 1
ATOM 932 O O . SER A 1 117 ? 2.975 17.312 0.444 1.00 64.50 117 SER A O 1
ATOM 934 N N . THR A 1 118 ? 3.122 16.631 -1.683 1.00 52.19 118 THR A N 1
ATOM 935 C CA . THR A 1 118 ? 4.367 17.370 -1.971 1.00 52.19 118 THR A CA 1
ATOM 936 C C . THR A 1 118 ? 4.182 18.878 -2.116 1.00 52.19 118 THR A C 1
ATOM 938 O O . THR A 1 118 ? 5.181 19.581 -2.275 1.00 52.19 118 THR A O 1
ATOM 941 N N . ASP A 1 119 ? 2.964 19.416 -2.034 1.00 54.41 119 ASP A N 1
ATOM 942 C CA . ASP A 1 119 ? 2.793 20.866 -2.139 1.00 54.41 119 ASP A CA 1
ATOM 943 C C . ASP A 1 119 ? 3.255 21.646 -0.901 1.00 54.41 119 ASP A C 1
ATOM 945 O O . ASP A 1 119 ? 3.687 22.781 -1.075 1.00 54.41 119 ASP A O 1
ATOM 949 N N . ASN A 1 120 ? 3.325 21.049 0.300 1.00 52.84 120 ASN A N 1
ATOM 950 C CA . ASN A 1 120 ? 3.897 21.744 1.470 1.00 52.84 120 ASN A CA 1
ATOM 951 C C . ASN A 1 120 ? 4.766 20.878 2.401 1.00 52.84 120 ASN A C 1
ATOM 953 O O . ASN A 1 120 ? 5.853 21.311 2.787 1.00 52.84 120 ASN A O 1
ATOM 957 N N . ASP A 1 121 ? 4.366 19.654 2.752 1.00 54.03 121 ASP A N 1
ATOM 958 C CA . ASP A 1 121 ? 5.012 18.945 3.872 1.00 54.03 121 ASP A CA 1
ATOM 959 C C . ASP A 1 121 ? 6.279 18.180 3.475 1.00 54.03 121 ASP A C 1
ATOM 961 O O . ASP A 1 121 ? 7.312 18.269 4.145 1.00 54.03 121 ASP A O 1
ATOM 965 N N . ILE A 1 122 ? 6.255 17.480 2.339 1.00 54.16 122 ILE A N 1
ATOM 966 C CA . ILE A 1 122 ? 7.406 16.675 1.901 1.00 54.16 122 ILE A CA 1
ATOM 967 C C . ILE A 1 122 ? 8.523 17.554 1.322 1.00 54.16 122 ILE A C 1
ATOM 969 O O . ILE A 1 122 ? 9.694 17.259 1.553 1.00 54.16 122 ILE A O 1
ATOM 973 N N . LYS A 1 123 ? 8.208 18.692 0.680 1.00 52.06 123 LYS A N 1
ATOM 974 C CA . LYS A 1 123 ? 9.218 19.705 0.302 1.00 52.06 123 LYS A CA 1
ATOM 975 C C . LYS A 1 123 ? 9.964 20.231 1.528 1.00 52.06 123 LYS A C 1
ATOM 977 O O . LYS A 1 123 ? 11.186 20.335 1.498 1.00 52.06 123 LYS A O 1
ATOM 982 N N . ASN A 1 124 ? 9.256 20.498 2.628 1.00 53.03 124 ASN A N 1
ATOM 983 C CA . ASN A 1 124 ? 9.870 20.905 3.893 1.00 53.03 124 ASN A CA 1
ATOM 984 C C . ASN A 1 124 ? 10.707 19.785 4.522 1.00 53.03 124 ASN A C 1
ATOM 986 O O . ASN A 1 124 ? 11.770 20.057 5.084 1.00 53.03 124 ASN A O 1
ATOM 990 N N . LEU A 1 125 ? 10.272 18.527 4.395 1.00 54.56 125 LEU A N 1
ATOM 991 C CA . LEU A 1 125 ? 11.069 17.372 4.792 1.00 54.56 125 LEU A CA 1
ATOM 992 C C . LEU A 1 125 ? 12.355 17.304 3.951 1.00 54.56 125 LEU A C 1
ATOM 994 O O . LEU A 1 125 ? 13.436 17.256 4.526 1.00 54.56 125 LEU A O 1
ATOM 998 N N . MET A 1 126 ? 12.276 17.366 2.617 1.00 51.84 126 MET A N 1
ATOM 999 C CA . MET A 1 126 ? 13.412 17.297 1.682 1.00 51.84 126 MET A CA 1
ATOM 1000 C C . MET A 1 126 ? 14.395 18.470 1.848 1.00 51.84 126 MET A C 1
ATOM 1002 O O . MET A 1 126 ? 15.589 18.225 2.017 1.00 51.84 126 MET A O 1
ATOM 1006 N N . ASN A 1 127 ? 13.910 19.714 1.934 1.00 49.34 127 ASN A N 1
ATOM 1007 C CA . ASN A 1 127 ? 14.737 20.925 2.041 1.00 49.34 127 ASN A CA 1
ATOM 1008 C C . ASN A 1 127 ? 15.526 21.031 3.355 1.00 49.34 127 ASN A C 1
ATOM 1010 O O . ASN A 1 127 ? 16.576 21.666 3.389 1.00 49.34 127 ASN A O 1
ATOM 1014 N N . LYS A 1 128 ? 15.081 20.382 4.439 1.00 50.34 128 LYS A N 1
ATOM 1015 C CA . LYS A 1 128 ? 15.818 20.373 5.717 1.00 50.34 128 LYS A CA 1
ATOM 1016 C C . LYS A 1 128 ? 17.101 19.528 5.701 1.00 50.34 128 LYS A C 1
ATOM 1018 O O . LYS A 1 128 ? 17.859 19.602 6.658 1.00 50.34 128 LYS A O 1
ATOM 1023 N N . GLY A 1 129 ? 17.337 18.725 4.657 1.00 43.81 129 GLY A N 1
ATOM 1024 C CA . GLY A 1 129 ? 18.533 17.879 4.525 1.00 43.81 129 GLY A CA 1
ATOM 1025 C C . GLY A 1 129 ? 19.625 18.424 3.597 1.00 43.81 129 GLY A C 1
ATOM 1026 O O . GLY A 1 129 ? 20.639 17.760 3.441 1.00 43.81 129 GLY A O 1
ATOM 1027 N N . LEU A 1 130 ? 19.419 19.589 2.971 1.00 38.41 130 LEU A N 1
ATOM 1028 C CA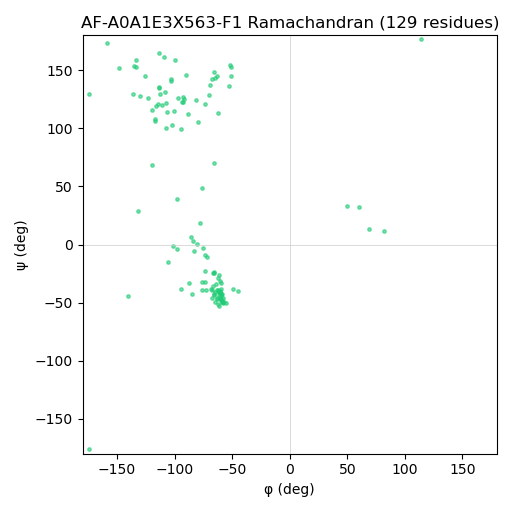 . LEU A 1 130 ? 20.384 20.239 2.068 1.00 38.41 130 LEU A CA 1
ATOM 1029 C C . LEU A 1 130 ? 21.205 21.335 2.780 1.00 38.41 130 LEU A C 1
ATOM 1031 O O . LEU A 1 130 ? 21.453 22.393 2.206 1.00 38.41 130 LEU A O 1
ATOM 1035 N N . LYS A 1 131 ? 21.602 21.114 4.036 1.00 35.78 131 LYS A N 1
ATOM 1036 C CA . LYS A 1 131 ? 22.529 22.002 4.754 1.00 35.78 131 LYS A CA 1
ATOM 1037 C C . LYS A 1 131 ? 23.850 21.310 5.026 1.00 35.78 131 LYS A C 1
ATOM 1039 O O . LYS A 1 131 ? 23.797 20.133 5.436 1.00 35.78 131 LYS A O 1
#

Radius of gyration: 16.65 Å; Cα contacts (8 Å, |Δi|>4): 132; chains: 1; bounding box: 42×39×33 Å

Solvent-accessible surface area (backbone atoms only — not comparable to full-atom values): 7997 Å² total; per-residue (Å²): 140,45,70,34,81,47,74,44,66,53,74,51,77,42,80,55,96,58,95,65,62,86,74,50,57,42,75,41,70,57,88,50,79,94,44,54,73,70,50,51,50,47,51,52,49,56,37,40,76,72,71,45,72,62,70,55,31,30,36,42,38,44,78,77,47,77,46,78,41,84,39,52,61,72,56,51,52,52,51,56,54,47,52,36,58,75,67,67,50,84,87,70,84,89,85,86,64,59,82,93,51,37,70,55,47,51,52,52,48,52,41,53,51,50,64,68,44,41,83,60,60,50,49,54,59,58,61,70,70,78,117

Organism: NCBI:txid1872076

Secondary structure (DSSP, 8-state):
--EEEEEEEEEEEE--SS-PPTT--EEES---TTS-HHHHHHHHHHHHHTT----S-EEEEEEEEEEEEES-HHHHHHHHHHHHHHTT-SS-------STTHHHHHHHHHHHHHHHHTTTHHHHHHHTT--